Protein AF-A0A2W6ZC87-F1 (afdb_monomer)

Radius of gyration: 13.43 Å; Cα contacts (8 Å, |Δi|>4): 46; chains: 1; bounding box: 23×32×40 Å

Structure (mmCIF, N/CA/C/O backbone):
data_AF-A0A2W6ZC87-F1
#
_entry.id   AF-A0A2W6ZC87-F1
#
loop_
_atom_site.group_PDB
_atom_site.id
_atom_site.type_symbol
_atom_site.label_atom_id
_atom_site.label_alt_id
_atom_site.label_comp_id
_atom_site.label_asym_id
_atom_site.label_entity_id
_atom_site.label_seq_id
_atom_site.pdbx_PDB_ins_code
_atom_site.Cartn_x
_atom_site.Cartn_y
_atom_site.Cartn_z
_atom_site.occupancy
_atom_site.B_iso_or_equiv
_atom_site.auth_seq_id
_atom_site.auth_comp_id
_atom_site.auth_asym_id
_atom_site.auth_atom_id
_atom_site.pdbx_PDB_model_num
ATOM 1 N N . MET A 1 1 ? 10.451 -24.144 -24.975 1.00 45.28 1 MET A N 1
ATOM 2 C CA . MET A 1 1 ? 9.480 -23.902 -23.882 1.00 45.28 1 MET A CA 1
ATOM 3 C C . MET A 1 1 ? 10.229 -23.326 -22.679 1.00 45.28 1 MET A C 1
ATOM 5 O O . MET A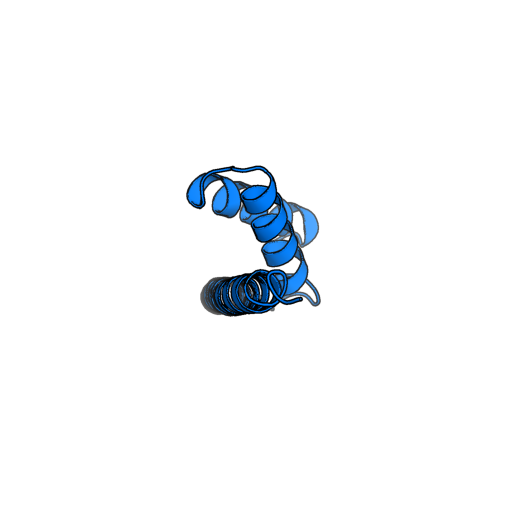 1 1 ? 11.379 -23.698 -22.509 1.00 45.28 1 MET A O 1
ATOM 9 N N . ALA A 1 2 ? 9.562 -22.474 -21.882 1.00 48.84 2 ALA A N 1
ATOM 10 C CA . ALA A 1 2 ? 9.959 -21.921 -20.568 1.00 48.84 2 ALA A CA 1
ATOM 11 C C . ALA A 1 2 ? 10.708 -20.564 -20.505 1.00 48.84 2 ALA A C 1
ATOM 13 O O . ALA A 1 2 ? 11.884 -20.517 -20.166 1.00 48.84 2 ALA A O 1
ATOM 14 N N . THR A 1 3 ? 9.980 -19.444 -20.651 1.00 48.22 3 THR A N 1
ATOM 15 C CA . THR A 1 3 ? 10.414 -18.149 -20.058 1.00 48.22 3 THR A CA 1
ATOM 16 C C . THR A 1 3 ? 9.278 -17.311 -19.446 1.00 48.22 3 THR A C 1
ATOM 18 O O . THR A 1 3 ? 9.409 -16.104 -19.303 1.00 48.22 3 THR A O 1
ATOM 21 N N . GLN A 1 4 ? 8.162 -17.928 -19.039 1.00 50.28 4 GLN A N 1
ATOM 22 C CA . GLN A 1 4 ? 7.044 -17.228 -18.366 1.00 50.28 4 GLN A CA 1
ATOM 23 C C . GLN A 1 4 ? 6.878 -17.600 -16.878 1.00 50.28 4 GLN A C 1
ATOM 25 O O . GLN A 1 4 ? 5.922 -17.179 -16.238 1.00 50.28 4 GLN A O 1
ATOM 30 N N . ALA A 1 5 ?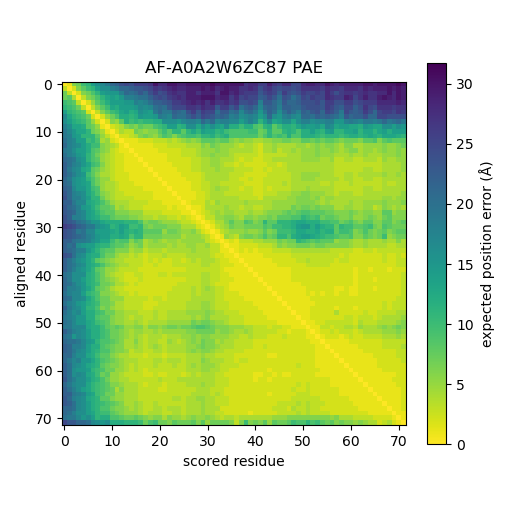 7.814 -18.355 -16.291 1.00 45.22 5 ALA A N 1
ATOM 31 C CA . ALA A 1 5 ? 7.687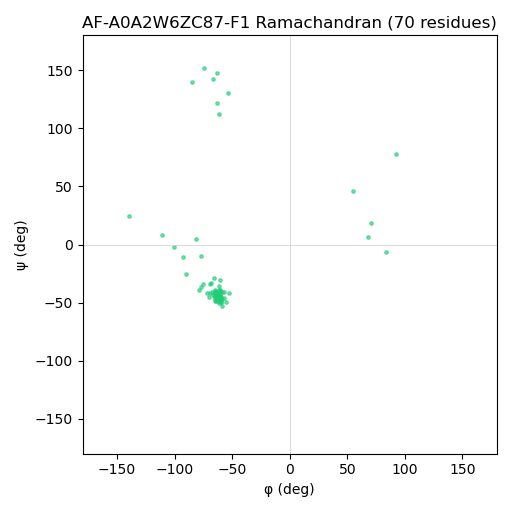 -18.851 -14.914 1.00 45.22 5 ALA A CA 1
ATOM 32 C C . ALA A 1 5 ? 8.317 -17.951 -13.828 1.00 45.22 5 ALA A C 1
ATOM 34 O O . ALA A 1 5 ? 8.079 -18.190 -12.650 1.00 45.22 5 ALA A O 1
ATOM 35 N N . ARG A 1 6 ? 9.107 -16.919 -14.176 1.00 49.31 6 ARG A N 1
ATOM 36 C CA . ARG A 1 6 ? 9.760 -16.043 -13.171 1.00 49.31 6 ARG A CA 1
ATOM 37 C C . ARG A 1 6 ? 8.930 -14.826 -12.756 1.00 49.31 6 ARG A C 1
ATOM 39 O O . ARG A 1 6 ? 9.100 -14.328 -11.650 1.00 49.31 6 ARG A O 1
ATOM 46 N N . THR A 1 7 ? 8.024 -14.361 -13.611 1.00 52.28 7 THR A N 1
ATOM 47 C CA . THR A 1 7 ? 7.252 -13.133 -13.368 1.00 52.28 7 THR A CA 1
ATOM 48 C C . THR A 1 7 ? 6.100 -13.361 -12.392 1.00 52.28 7 THR A C 1
ATOM 50 O O . THR A 1 7 ? 5.879 -12.542 -11.509 1.00 52.28 7 THR A O 1
ATOM 53 N N . LEU A 1 8 ? 5.417 -14.510 -12.486 1.00 51.38 8 LEU A N 1
ATOM 54 C CA . LEU A 1 8 ? 4.337 -14.885 -11.563 1.00 51.38 8 LEU A CA 1
ATOM 55 C C . LEU A 1 8 ? 4.823 -14.991 -10.113 1.00 51.38 8 LEU A C 1
ATOM 57 O O . LEU A 1 8 ? 4.120 -14.546 -9.214 1.00 51.38 8 LEU A O 1
ATOM 61 N N . ASP A 1 9 ? 6.024 -15.531 -9.895 1.00 56.94 9 ASP A N 1
ATOM 62 C CA . ASP A 1 9 ? 6.624 -15.685 -8.565 1.00 56.94 9 ASP A CA 1
ATOM 63 C C . ASP A 1 9 ? 7.041 -14.331 -7.961 1.00 56.94 9 ASP A C 1
ATOM 65 O O . ASP A 1 9 ? 6.675 -14.007 -6.830 1.00 56.94 9 ASP A O 1
ATOM 69 N N . GLN A 1 10 ? 7.693 -13.471 -8.754 1.00 58.88 10 GLN A N 1
ATOM 70 C CA . GLN A 1 10 ? 8.081 -12.126 -8.316 1.00 58.88 10 GLN A CA 1
ATOM 71 C C . GLN A 1 10 ? 6.881 -11.223 -8.023 1.00 58.88 10 GLN A C 1
ATOM 73 O O . GLN A 1 10 ? 6.867 -10.560 -6.986 1.00 58.88 10 GLN A O 1
ATOM 78 N N . SER A 1 11 ? 5.852 -11.213 -8.876 1.00 62.22 11 SER A N 1
ATOM 79 C CA . SER A 1 11 ? 4.626 -10.450 -8.610 1.00 62.22 11 SER A CA 1
ATOM 80 C C . SER A 1 11 ? 3.921 -10.941 -7.341 1.00 62.22 11 SER A C 1
ATOM 82 O O . SER A 1 11 ? 3.394 -10.129 -6.583 1.00 62.22 11 SER A O 1
ATOM 84 N N . ASN A 1 12 ? 3.959 -12.249 -7.057 1.00 73.75 12 ASN A N 1
ATOM 85 C CA . ASN A 1 12 ? 3.406 -12.822 -5.826 1.00 73.75 12 ASN A CA 1
ATOM 86 C C . ASN A 1 12 ? 4.203 -12.393 -4.585 1.00 73.75 12 ASN A C 1
ATOM 88 O O . ASN A 1 12 ? 3.620 -12.031 -3.565 1.00 73.75 12 ASN A O 1
ATOM 92 N N . ILE A 1 13 ? 5.535 -12.365 -4.682 1.00 81.12 13 ILE A N 1
ATOM 93 C CA . ILE A 1 13 ? 6.416 -11.885 -3.613 1.00 81.12 13 ILE A CA 1
ATOM 94 C C . ILE A 1 13 ? 6.183 -10.395 -3.342 1.00 81.12 13 ILE A C 1
ATOM 96 O O . ILE A 1 13 ? 5.964 -10.015 -2.192 1.00 81.12 13 ILE A O 1
ATOM 100 N N . VAL A 1 14 ? 6.159 -9.551 -4.378 1.00 81.19 14 VAL A N 1
ATOM 101 C CA . VAL A 1 14 ? 5.891 -8.109 -4.236 1.00 81.19 14 VAL A CA 1
ATOM 102 C C . VAL A 1 14 ? 4.506 -7.872 -3.631 1.00 81.19 14 VAL A C 1
ATOM 104 O O . VAL A 1 14 ? 4.358 -7.029 -2.746 1.00 81.19 14 VAL A O 1
ATOM 107 N N . MET A 1 15 ? 3.504 -8.656 -4.040 1.00 82.81 15 MET A N 1
ATOM 108 C CA . MET A 1 15 ? 2.161 -8.602 -3.464 1.00 82.81 15 MET A CA 1
ATOM 109 C C . MET A 1 15 ? 2.168 -8.949 -1.971 1.00 82.81 15 MET A C 1
ATOM 111 O O . MET A 1 15 ? 1.603 -8.200 -1.178 1.00 82.81 15 MET A O 1
ATOM 115 N N . ARG A 1 16 ? 2.843 -10.032 -1.563 1.00 84.56 16 ARG A N 1
ATOM 116 C CA . ARG A 1 16 ? 2.958 -10.425 -0.147 1.00 84.56 16 ARG A CA 1
ATOM 117 C C . ARG A 1 16 ? 3.672 -9.367 0.690 1.00 84.56 16 ARG A C 1
ATOM 119 O O . ARG A 1 16 ? 3.202 -9.032 1.774 1.00 84.56 16 ARG A O 1
ATOM 126 N N . PHE A 1 17 ? 4.773 -8.811 0.183 1.00 85.69 17 PHE A N 1
ATOM 127 C CA . PHE A 1 17 ? 5.492 -7.735 0.867 1.00 85.69 17 PHE A CA 1
ATOM 128 C C . PHE A 1 17 ? 4.637 -6.481 1.012 1.00 85.69 17 PHE A C 1
ATOM 130 O O . PHE A 1 17 ? 4.594 -5.894 2.091 1.00 85.69 17 PHE A O 1
ATOM 137 N N . CYS A 1 18 ? 3.921 -6.095 -0.045 1.00 87.88 18 CYS A N 1
ATOM 138 C CA . CYS A 1 18 ? 2.995 -4.978 0.036 1.00 87.88 18 CYS A CA 1
ATOM 139 C C . CYS A 1 18 ? 1.906 -5.235 1.085 1.00 87.88 18 CYS A C 1
ATOM 141 O O . CYS A 1 18 ? 1.623 -4.358 1.898 1.00 87.88 18 CYS A O 1
ATOM 143 N N . GLN A 1 19 ? 1.322 -6.437 1.101 1.00 87.62 19 GLN A N 1
ATOM 144 C CA . GLN A 1 19 ? 0.269 -6.778 2.053 1.00 87.62 19 GLN A CA 1
ATOM 145 C C . GLN A 1 19 ? 0.759 -6.680 3.495 1.00 87.62 19 GLN A C 1
ATOM 147 O O . GLN A 1 19 ? 0.080 -6.085 4.328 1.00 87.62 19 GLN A O 1
ATOM 152 N N . LEU A 1 20 ? 1.954 -7.208 3.770 1.00 87.94 20 LEU A N 1
ATOM 153 C CA . LEU A 1 20 ? 2.583 -7.100 5.080 1.00 87.94 20 LEU A CA 1
ATOM 154 C C . LEU A 1 20 ? 2.792 -5.632 5.470 1.00 87.94 20 LEU A C 1
ATOM 156 O O . LEU A 1 20 ? 2.373 -5.227 6.547 1.00 87.94 20 LEU A O 1
ATOM 160 N N . ALA A 1 21 ? 3.374 -4.828 4.576 1.00 86.38 21 ALA A N 1
ATOM 161 C CA . ALA A 1 21 ? 3.646 -3.418 4.839 1.00 86.38 21 ALA A CA 1
ATOM 162 C C . ALA A 1 21 ? 2.367 -2.617 5.131 1.00 86.38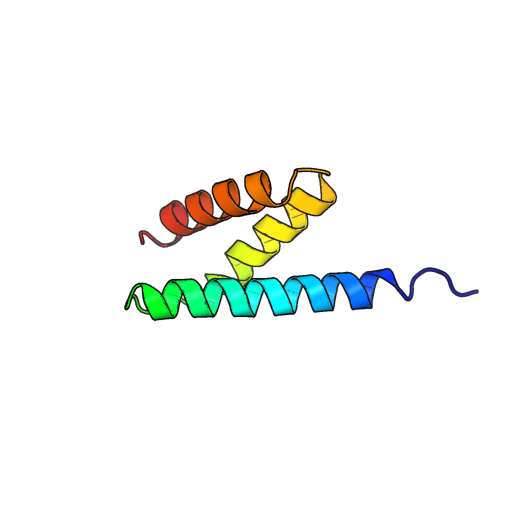 21 ALA A C 1
ATOM 164 O O . ALA A 1 21 ? 2.332 -1.835 6.079 1.00 86.38 21 ALA A O 1
ATOM 165 N N . VAL A 1 22 ? 1.309 -2.829 4.342 1.00 85.00 22 VAL A N 1
ATOM 166 C CA . VAL A 1 22 ? 0.021 -2.152 4.535 1.00 85.00 22 VAL A CA 1
ATOM 167 C C . VAL A 1 22 ? -0.639 -2.598 5.837 1.00 85.00 22 VAL A C 1
ATOM 169 O O . VAL A 1 22 ? -1.108 -1.745 6.585 1.00 85.00 22 VAL A O 1
ATOM 172 N N . ASN A 1 23 ? -0.637 -3.897 6.147 1.00 84.44 23 ASN A N 1
ATOM 173 C CA . ASN A 1 23 ? -1.182 -4.392 7.410 1.00 84.44 23 ASN A CA 1
ATOM 174 C C . ASN A 1 23 ? -0.442 -3.786 8.607 1.00 84.44 23 ASN A C 1
ATOM 176 O O . ASN A 1 23 ? -1.088 -3.252 9.498 1.00 84.44 23 ASN A O 1
ATOM 180 N N . THR A 1 24 ? 0.894 -3.770 8.591 1.00 85.75 24 THR A N 1
ATOM 181 C CA . THR A 1 24 ? 1.696 -3.183 9.675 1.00 85.75 24 THR A CA 1
ATOM 182 C C . THR A 1 24 ? 1.442 -1.686 9.849 1.00 85.75 24 THR A C 1
ATOM 184 O O . THR A 1 24 ? 1.349 -1.205 10.974 1.00 85.75 24 THR A O 1
ATOM 187 N N . GLU A 1 25 ? 1.332 -0.927 8.758 1.00 84.06 25 GLU A N 1
ATOM 188 C CA . GLU A 1 25 ? 1.054 0.513 8.825 1.00 84.06 25 GLU A CA 1
ATOM 189 C C . GLU A 1 25 ? -0.337 0.796 9.417 1.00 84.06 25 GLU A C 1
ATOM 191 O O . GLU A 1 25 ? -0.500 1.728 10.203 1.00 84.06 25 GLU A O 1
ATOM 196 N N . VAL A 1 26 ? -1.336 -0.017 9.068 1.00 80.31 26 VAL A N 1
ATOM 197 C CA . VAL A 1 26 ? -2.709 0.149 9.566 1.00 80.31 26 VAL A CA 1
ATOM 198 C C . VAL A 1 26 ? -2.855 -0.362 11.002 1.00 80.31 26 VAL A C 1
ATOM 200 O O . VAL A 1 26 ? -3.521 0.272 11.811 1.00 80.31 26 VAL A O 1
ATOM 203 N N . GLU A 1 27 ? -2.170 -1.440 11.381 1.00 81.75 27 GLU A N 1
ATOM 204 C CA . GLU A 1 27 ? -2.075 -1.860 12.787 1.00 81.75 27 GLU A CA 1
ATOM 205 C C . GLU A 1 27 ? -1.447 -0.759 13.651 1.00 81.75 27 GLU A C 1
ATOM 207 O O . GLU A 1 27 ? -1.928 -0.471 14.746 1.00 81.75 27 GLU A O 1
ATOM 212 N N . ARG A 1 28 ? -0.411 -0.082 13.135 1.00 82.75 28 ARG A N 1
ATOM 213 C CA . ARG A 1 28 ? 0.226 1.058 13.812 1.00 82.75 28 ARG A CA 1
ATOM 214 C C . ARG A 1 28 ? -0.682 2.275 13.946 1.00 82.75 28 ARG A C 1
ATOM 216 O O . ARG A 1 28 ? -0.493 3.040 14.887 1.00 82.75 28 ARG A O 1
ATOM 223 N N . SER A 1 29 ? -1.638 2.479 13.038 1.00 77.94 29 SER A N 1
ATOM 224 C CA . SER A 1 29 ? -2.587 3.591 13.154 1.00 77.94 29 SER A CA 1
ATOM 225 C C . SER A 1 29 ? -3.683 3.334 14.191 1.00 77.94 29 SER A C 1
ATOM 227 O O . SER A 1 29 ? -4.429 4.255 14.518 1.00 77.94 29 SER A O 1
ATOM 229 N N . GLY A 1 30 ? -3.788 2.108 14.721 1.00 77.06 30 GLY A N 1
ATOM 230 C CA . GLY A 1 30 ? -4.843 1.708 15.655 1.00 77.06 30 GLY A CA 1
ATOM 231 C C . GLY A 1 30 ? -6.235 1.655 15.015 1.00 77.06 30 GLY A C 1
ATOM 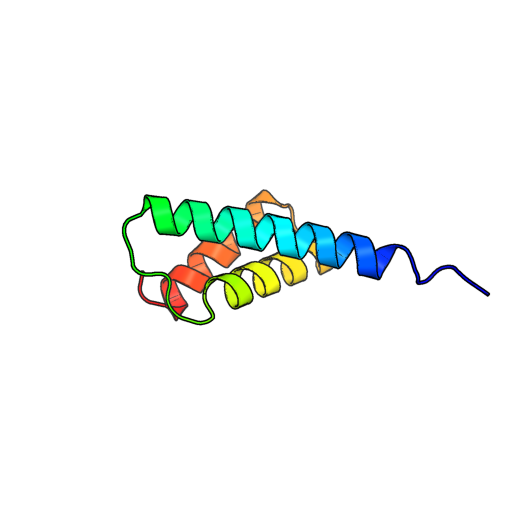232 O O . GLY A 1 30 ? -7.225 1.450 15.716 1.00 77.06 30 GLY A O 1
ATOM 233 N N . LEU A 1 31 ? -6.324 1.843 13.693 1.00 73.94 31 LEU A N 1
ATOM 234 C CA . LEU A 1 31 ? -7.569 1.787 12.940 1.00 73.94 31 LEU A CA 1
ATOM 235 C C . LEU A 1 31 ? -7.880 0.334 12.575 1.00 73.94 31 LEU A C 1
ATOM 237 O O . LEU A 1 31 ? -7.002 -0.432 12.178 1.00 73.94 31 LEU A O 1
ATOM 241 N N . ALA A 1 32 ? -9.153 -0.046 12.666 1.00 72.94 32 ALA A N 1
ATOM 242 C CA . ALA A 1 32 ? -9.592 -1.346 12.181 1.00 72.94 32 ALA A CA 1
ATOM 243 C C . ALA A 1 32 ? -9.364 -1.423 10.665 1.00 72.94 32 ALA A C 1
ATOM 245 O O . ALA A 1 32 ? -9.902 -0.601 9.922 1.00 72.94 32 ALA A O 1
ATOM 246 N N . VAL A 1 33 ? -8.581 -2.408 10.208 1.00 72.50 33 VAL A N 1
ATOM 247 C CA . VAL A 1 33 ? -8.334 -2.640 8.779 1.00 72.50 33 VAL A CA 1
ATOM 248 C C . VAL A 1 33 ? -9.677 -2.958 8.110 1.00 72.50 33 VAL A C 1
ATOM 250 O O . VAL A 1 33 ? -10.252 -4.019 8.373 1.00 72.50 33 VAL A O 1
ATOM 253 N N . PRO A 1 34 ? -10.200 -2.084 7.233 1.00 79.56 34 PRO A N 1
ATOM 254 C CA . PRO A 1 34 ? -11.414 -2.389 6.506 1.00 79.56 34 PRO A CA 1
ATOM 255 C C . PRO A 1 34 ? -11.162 -3.551 5.546 1.00 79.56 34 PRO A C 1
ATOM 257 O O . PRO A 1 34 ? -10.105 -3.648 4.911 1.00 79.56 34 PRO A O 1
ATOM 260 N N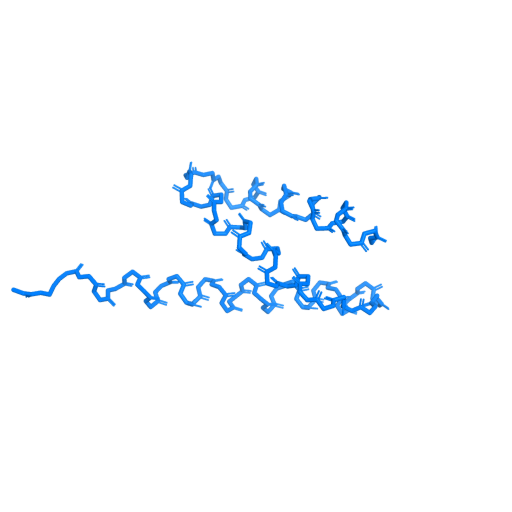 . ALA A 1 35 ? -12.158 -4.426 5.402 1.00 84.81 35 ALA A N 1
ATOM 261 C CA . ALA A 1 35 ? -12.087 -5.533 4.461 1.00 84.81 35 ALA A CA 1
ATOM 262 C C . ALA A 1 35 ? -11.760 -5.017 3.048 1.00 84.81 35 ALA A C 1
ATOM 264 O O . ALA A 1 35 ? -12.373 -4.073 2.550 1.00 84.81 35 ALA A O 1
ATOM 265 N N . GLY A 1 36 ? -10.766 -5.635 2.409 1.00 87.50 36 GLY A N 1
ATOM 266 C CA . GLY A 1 36 ? -10.318 -5.264 1.067 1.00 87.50 36 GLY A CA 1
ATOM 267 C C . GLY A 1 36 ? -9.316 -4.107 1.000 1.00 87.50 36 GLY A C 1
ATOM 268 O O . GLY A 1 36 ? -8.773 -3.877 -0.083 1.00 87.50 36 GLY A O 1
ATOM 269 N N . LEU A 1 37 ? -9.002 -3.412 2.104 1.00 88.88 37 LEU A N 1
ATOM 270 C CA . LEU A 1 37 ? -8.036 -2.305 2.091 1.00 88.88 37 LEU A CA 1
ATOM 271 C C . LEU A 1 37 ? -6.661 -2.749 1.603 1.00 88.88 37 LEU A C 1
ATOM 273 O O . LEU A 1 37 ? -6.134 -2.196 0.640 1.00 88.88 37 LEU A O 1
ATOM 277 N N . THR A 1 38 ? -6.114 -3.792 2.214 1.00 88.12 38 THR A N 1
ATOM 278 C CA . THR A 1 38 ? -4.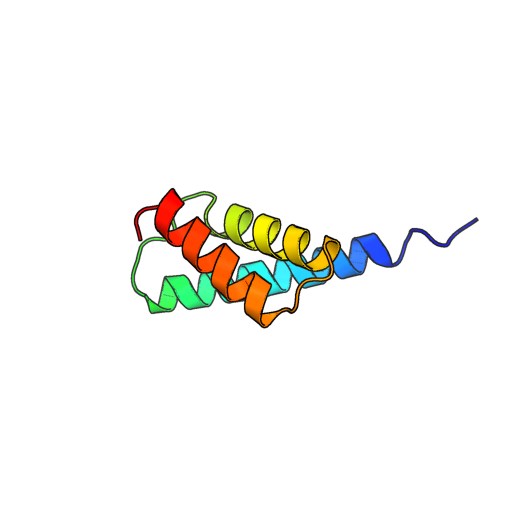787 -4.313 1.886 1.00 88.12 38 THR A CA 1
ATOM 279 C C . THR A 1 38 ? -4.713 -4.780 0.432 1.00 88.12 38 THR A C 1
ATOM 281 O O . THR A 1 38 ? -3.771 -4.456 -0.288 1.00 88.12 38 THR A O 1
ATOM 284 N N . GLN A 1 39 ? -5.745 -5.486 -0.038 1.00 89.94 39 GLN A N 1
ATOM 285 C CA . GLN A 1 39 ? -5.813 -5.957 -1.420 1.00 89.94 39 GLN A CA 1
ATOM 286 C C . GLN A 1 39 ? -5.897 -4.794 -2.415 1.00 89.94 39 GLN A C 1
ATOM 288 O O . GLN A 1 39 ? -5.164 -4.791 -3.403 1.00 89.94 39 GLN A O 1
ATOM 293 N N . PHE A 1 40 ? -6.743 -3.797 -2.144 1.00 92.44 40 PHE A N 1
ATOM 294 C CA . PHE A 1 40 ? -6.891 -2.613 -2.988 1.00 92.44 40 PHE A CA 1
ATOM 295 C C . PHE A 1 40 ? -5.581 -1.823 -3.089 1.00 92.44 40 PHE A C 1
ATOM 297 O O . PHE A 1 40 ? -5.115 -1.536 -4.193 1.00 92.44 40 PHE A O 1
ATOM 304 N N . THR A 1 41 ? -4.956 -1.520 -1.949 1.00 91.56 41 THR A N 1
ATOM 305 C CA . THR A 1 41 ? -3.711 -0.743 -1.894 1.00 91.56 41 THR A CA 1
ATOM 306 C C . THR A 1 41 ? -2.585 -1.450 -2.646 1.00 91.56 41 THR A C 1
ATOM 308 O O . THR A 1 41 ? -1.854 -0.813 -3.404 1.00 91.56 41 THR A O 1
ATOM 311 N N . CYS A 1 42 ? -2.480 -2.775 -2.517 1.00 91.50 42 CYS A N 1
ATOM 312 C CA . CYS A 1 42 ? -1.439 -3.536 -3.200 1.00 91.50 42 CYS A CA 1
ATOM 313 C C . CYS A 1 42 ? -1.688 -3.741 -4.690 1.00 91.50 42 CYS A C 1
ATOM 315 O O . CYS A 1 42 ? -0.741 -3.687 -5.471 1.00 91.50 42 CYS A O 1
ATOM 317 N N . GLN A 1 43 ? -2.943 -3.880 -5.119 1.00 92.12 43 GLN A N 1
ATOM 318 C CA . GLN A 1 43 ? -3.274 -3.863 -6.546 1.00 92.12 43 GLN A CA 1
ATOM 319 C C . GLN A 1 43 ? -2.975 -2.504 -7.184 1.00 92.12 43 GLN A C 1
ATOM 321 O O . GLN A 1 43 ? -2.450 -2.454 -8.296 1.00 92.12 43 GLN A O 1
ATOM 326 N N . CYS A 1 44 ? -3.271 -1.406 -6.483 1.00 93.31 44 CYS A N 1
ATOM 327 C CA . CYS A 1 44 ? -2.876 -0.072 -6.921 1.00 93.31 44 CYS A CA 1
ATOM 328 C C . CYS A 1 44 ? -1.350 0.020 -7.073 1.00 93.31 44 CYS A C 1
ATOM 330 O O . CYS A 1 44 ? -0.853 0.473 -8.105 1.00 93.31 44 CYS A O 1
ATOM 332 N N . PHE A 1 45 ? -0.604 -0.461 -6.075 1.00 91.00 45 PHE A N 1
ATOM 333 C CA . PHE A 1 45 ? 0.853 -0.393 -6.074 1.00 91.00 45 PHE A CA 1
ATOM 334 C C . PHE A 1 45 ? 1.456 -1.165 -7.250 1.00 91.00 45 PHE A C 1
ATOM 336 O O . PHE A 1 45 ? 2.252 -0.601 -7.998 1.00 91.00 45 PHE A O 1
ATOM 343 N N . LEU A 1 46 ? 1.013 -2.407 -7.468 1.00 89.62 46 LEU A N 1
ATOM 344 C CA . LEU A 1 46 ? 1.438 -3.222 -8.608 1.00 89.62 46 LEU A CA 1
ATOM 345 C C . LEU A 1 46 ? 1.151 -2.523 -9.939 1.00 89.62 46 LEU A C 1
ATOM 347 O O . LEU A 1 46 ? 2.057 -2.392 -10.754 1.00 89.62 46 LEU A O 1
ATOM 351 N N . ARG A 1 47 ? -0.050 -1.955 -10.112 1.00 90.94 47 ARG A N 1
ATOM 352 C CA . ARG A 1 47 ? -0.402 -1.208 -11.328 1.00 90.94 47 ARG A CA 1
ATOM 353 C C . ARG A 1 47 ? 0.556 -0.045 -11.587 1.00 90.94 47 ARG A C 1
ATOM 355 O O . ARG A 1 47 ? 0.925 0.204 -12.728 1.00 90.94 47 ARG A O 1
ATOM 362 N N . HIS A 1 48 ? 0.958 0.690 -10.553 1.00 90.19 48 HIS A N 1
ATOM 363 C CA . HIS A 1 48 ? 1.916 1.781 -10.725 1.00 90.19 48 HIS A CA 1
ATOM 364 C C . HIS A 1 48 ? 3.318 1.291 -11.095 1.00 90.19 48 HIS A C 1
ATOM 366 O O . HIS A 1 48 ? 3.992 1.975 -11.866 1.00 90.19 48 HIS A O 1
ATOM 372 N N . LEU A 1 49 ? 3.738 0.125 -10.600 1.00 87.00 49 LEU A N 1
ATOM 373 C CA . LEU A 1 49 ? 4.996 -0.499 -11.010 1.00 87.00 49 LEU A CA 1
ATOM 374 C C . LEU A 1 49 ? 4.948 -1.001 -12.450 1.00 87.00 49 LEU A C 1
ATOM 376 O O . LEU A 1 49 ? 5.890 -0.749 -13.195 1.00 87.00 49 LEU A O 1
ATOM 380 N N . ASP A 1 50 ? 3.837 -1.611 -12.864 1.00 86.88 50 ASP A N 1
ATOM 381 C CA . ASP A 1 50 ? 3.613 -2.014 -14.258 1.00 86.88 50 ASP A CA 1
ATOM 382 C C . ASP A 1 50 ? 3.633 -0.804 -15.211 1.00 86.88 50 ASP A C 1
ATOM 384 O O . ASP A 1 50 ? 4.074 -0.904 -16.352 1.00 86.88 50 ASP A O 1
ATOM 388 N N . LEU A 1 51 ? 3.218 0.373 -14.728 1.00 89.44 51 LEU A N 1
ATOM 389 C CA . LEU A 1 51 ? 3.302 1.647 -15.451 1.00 89.44 51 LEU A CA 1
ATOM 390 C C . L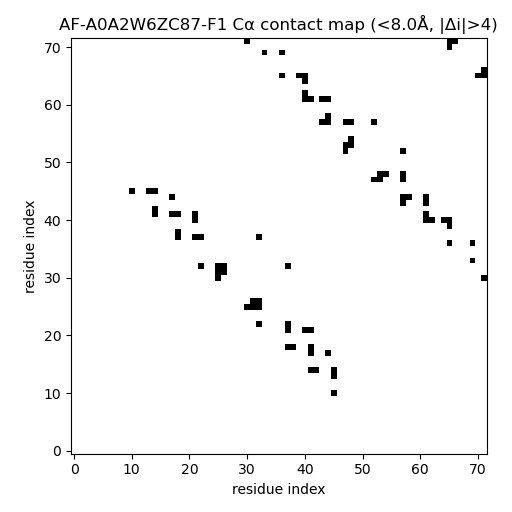EU A 1 51 ? 4.693 2.310 -15.389 1.00 89.44 51 LEU A C 1
ATOM 392 O O . LEU A 1 51 ? 4.845 3.442 -15.850 1.00 89.44 51 LEU A O 1
ATOM 396 N N . GLY A 1 52 ? 5.694 1.660 -14.789 1.00 88.38 52 GLY A N 1
ATOM 397 C CA . GLY A 1 52 ? 7.056 2.184 -14.668 1.00 88.38 52 GLY A CA 1
ATOM 398 C C . GLY A 1 52 ? 7.199 3.366 -13.704 1.00 88.38 52 GLY A C 1
ATOM 399 O O . GLY A 1 52 ? 8.179 4.108 -13.780 1.00 88.38 52 GLY A O 1
ATOM 400 N N . ARG A 1 53 ? 6.235 3.587 -12.799 1.00 89.44 53 ARG A N 1
ATOM 401 C CA . ARG A 1 53 ? 6.353 4.644 -11.785 1.00 89.44 53 ARG A CA 1
ATOM 402 C C . ARG A 1 53 ? 7.336 4.244 -10.692 1.00 89.44 53 ARG A C 1
ATOM 404 O O . ARG A 1 53 ? 7.490 3.071 -10.363 1.00 89.44 53 ARG A O 1
ATOM 411 N N . SER A 1 54 ? 7.960 5.243 -10.072 1.00 90.06 54 SER A N 1
ATOM 412 C CA . SER A 1 54 ? 8.840 5.005 -8.929 1.00 90.06 54 SER A CA 1
ATOM 413 C C . SER A 1 54 ? 8.071 4.413 -7.742 1.00 90.06 54 SER A C 1
ATOM 415 O O . SER A 1 54 ? 6.907 4.748 -7.507 1.00 90.06 54 SER A O 1
ATOM 417 N N . LEU A 1 55 ? 8.749 3.571 -6.955 1.00 85.25 55 LEU A N 1
ATOM 418 C CA . LEU A 1 55 ? 8.194 2.940 -5.750 1.00 85.25 55 LEU A CA 1
ATOM 419 C C . LEU A 1 55 ? 7.595 3.976 -4.788 1.00 85.25 55 LEU A C 1
ATOM 421 O O . LEU A 1 55 ? 6.508 3.772 -4.255 1.00 85.25 55 LEU A O 1
ATOM 425 N N . ASN A 1 56 ? 8.280 5.109 -4.607 1.00 88.38 56 ASN A N 1
ATOM 426 C CA . ASN A 1 56 ? 7.816 6.191 -3.743 1.00 88.38 56 ASN A CA 1
ATOM 427 C C . ASN A 1 56 ? 6.517 6.817 -4.279 1.00 88.38 56 ASN A C 1
ATOM 429 O O . ASN A 1 56 ? 5.532 6.913 -3.548 1.00 88.38 56 ASN A O 1
ATOM 433 N N . ALA A 1 57 ? 6.470 7.148 -5.575 1.00 88.94 57 ALA A N 1
ATOM 434 C CA . ALA A 1 57 ? 5.264 7.695 -6.186 1.00 88.94 57 ALA A CA 1
ATOM 435 C C . ALA A 1 57 ? 4.090 6.705 -6.113 1.00 88.94 57 ALA A C 1
ATOM 437 O O . ALA A 1 57 ? 2.961 7.118 -5.853 1.00 88.94 57 ALA A O 1
ATOM 438 N N . ALA A 1 58 ? 4.339 5.410 -6.312 1.00 90.38 58 ALA A N 1
ATOM 439 C CA . ALA A 1 58 ? 3.326 4.368 -6.173 1.00 90.38 58 ALA A CA 1
ATOM 440 C C . ALA A 1 58 ? 2.783 4.290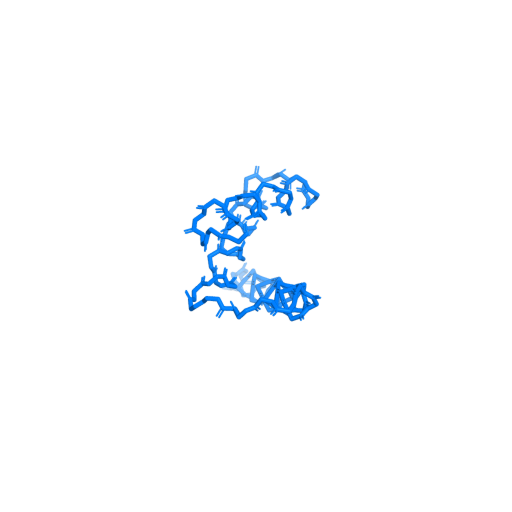 -4.735 1.00 90.38 58 ALA A C 1
ATOM 442 O O . ALA A 1 58 ? 1.570 4.307 -4.542 1.00 90.38 58 ALA A O 1
ATOM 443 N N . GLN A 1 59 ? 3.658 4.283 -3.722 1.00 88.31 59 GLN A N 1
ATOM 444 C CA . GLN A 1 59 ? 3.248 4.259 -2.312 1.00 88.31 59 GLN A CA 1
ATOM 445 C C . GLN A 1 59 ? 2.387 5.469 -1.940 1.00 88.31 59 GLN A C 1
ATOM 447 O O . GLN A 1 59 ? 1.306 5.299 -1.377 1.00 88.31 59 GLN A O 1
ATOM 452 N N . VAL A 1 60 ? 2.835 6.684 -2.279 1.00 92.12 60 VAL A N 1
ATOM 453 C CA . VAL A 1 60 ? 2.116 7.921 -1.938 1.00 92.12 60 VAL A CA 1
ATOM 454 C C . VAL A 1 60 ? 0.740 7.951 -2.603 1.00 92.12 60 VAL A C 1
ATOM 456 O O . VAL A 1 60 ? -0.257 8.201 -1.926 1.00 92.12 60 VAL A O 1
ATOM 459 N N . ASN A 1 61 ? 0.663 7.649 -3.903 1.00 93.38 61 ASN A N 1
ATOM 460 C CA . ASN A 1 61 ? -0.609 7.669 -4.626 1.00 93.38 61 ASN A CA 1
ATOM 461 C C . ASN A 1 61 ? -1.578 6.607 -4.096 1.00 93.38 61 ASN A C 1
ATOM 463 O O . ASN A 1 61 ? -2.723 6.929 -3.786 1.00 93.38 61 ASN A O 1
ATOM 467 N N . CYS A 1 62 ? -1.117 5.370 -3.903 1.00 93.31 62 CYS A N 1
ATOM 468 C CA . CYS A 1 62 ? -1.983 4.291 -3.434 1.00 93.31 62 CYS A CA 1
ATOM 469 C C . CYS A 1 62 ? -2.438 4.465 -1.989 1.00 93.31 62 CYS A C 1
ATOM 471 O O . CYS A 1 62 ? -3.578 4.132 -1.675 1.00 93.31 62 CYS A O 1
ATOM 473 N N . LYS A 1 63 ? -1.598 5.039 -1.118 1.00 89.75 63 LYS A N 1
ATOM 474 C CA . LYS A 1 63 ? -2.005 5.409 0.243 1.00 89.75 63 LYS A CA 1
ATOM 475 C C . LYS A 1 63 ? -3.106 6.470 0.209 1.00 89.75 63 LYS A C 1
ATOM 477 O O . LYS A 1 63 ? -4.117 6.309 0.882 1.00 89.75 63 LYS A O 1
ATOM 482 N N . GLN A 1 64 ? -2.959 7.506 -0.619 1.00 92.50 64 GLN A N 1
ATOM 483 C CA . GLN A 1 64 ? -3.980 8.549 -0.783 1.00 92.50 64 GLN A CA 1
ATOM 484 C C . GLN A 1 64 ? -5.289 8.005 -1.373 1.00 92.50 64 GLN A C 1
ATOM 486 O O . GLN A 1 64 ? -6.376 8.368 -0.925 1.00 92.50 64 GLN A O 1
ATOM 491 N N . GLU A 1 65 ? -5.215 7.106 -2.356 1.00 93.06 65 GLU A N 1
ATOM 492 C CA . GLU A 1 65 ? -6.400 6.436 -2.896 1.00 93.06 65 GLU A CA 1
ATOM 493 C C . GLU A 1 65 ? -7.089 5.545 -1.861 1.00 93.06 65 GLU A C 1
ATOM 495 O O . GLU A 1 65 ? -8.317 5.568 -1.766 1.00 93.06 65 GLU A O 1
ATOM 500 N N . ALA A 1 66 ? -6.323 4.802 -1.059 1.00 90.50 66 ALA A N 1
ATOM 501 C CA . ALA A 1 66 ? -6.864 3.974 0.012 1.00 90.50 66 ALA A CA 1
ATOM 502 C C . ALA A 1 66 ? -7.548 4.827 1.088 1.00 90.50 66 ALA A C 1
ATOM 504 O O . ALA A 1 66 ? -8.690 4.544 1.442 1.00 90.50 66 ALA A O 1
ATOM 505 N N . ILE A 1 67 ? -6.911 5.915 1.534 1.00 89.31 67 ILE A N 1
ATOM 506 C CA . ILE A 1 67 ? -7.493 6.874 2.484 1.00 89.31 67 ILE A CA 1
ATOM 507 C C . ILE A 1 67 ? -8.824 7.415 1.949 1.00 89.31 67 ILE A C 1
ATOM 509 O O . ILE A 1 67 ? -9.842 7.335 2.633 1.00 89.31 67 ILE A O 1
ATOM 513 N N . ARG A 1 68 ? -8.864 7.878 0.691 1.00 90.62 68 ARG A N 1
ATOM 514 C CA . ARG A 1 68 ? -10.105 8.379 0.076 1.00 90.62 68 ARG A CA 1
ATOM 515 C C . ARG A 1 68 ? -11.194 7.312 -0.030 1.00 90.62 68 ARG A C 1
ATOM 517 O O . ARG A 1 68 ? -12.361 7.607 0.214 1.00 90.62 68 ARG A O 1
ATOM 524 N N . ARG A 1 69 ? -10.832 6.084 -0.412 1.00 91.25 69 ARG A N 1
ATOM 525 C CA . ARG A 1 69 ? -11.786 4.986 -0.627 1.00 91.25 69 ARG A CA 1
ATOM 526 C C . ARG A 1 69 ? -12.370 4.456 0.681 1.00 91.25 69 ARG A C 1
ATOM 528 O O . ARG A 1 69 ? -13.562 4.168 0.730 1.00 91.25 69 ARG A O 1
ATOM 535 N N . TYR A 1 70 ? -11.536 4.319 1.706 1.00 87.12 70 TYR A N 1
ATOM 536 C CA . TYR A 1 70 ? -11.900 3.707 2.984 1.00 87.12 70 TYR A CA 1
ATOM 537 C C . TYR A 1 70 ? -12.197 4.719 4.094 1.00 87.12 70 TYR A C 1
ATOM 539 O O . TYR A 1 70 ? -12.616 4.305 5.169 1.00 87.12 70 TYR A O 1
ATOM 547 N N . ARG A 1 71 ? -12.054 6.023 3.817 1.00 85.12 71 ARG A N 1
ATOM 548 C CA . ARG A 1 71 ? -12.311 7.127 4.757 1.00 85.12 71 ARG A CA 1
ATOM 549 C C . ARG A 1 71 ? -11.510 6.984 6.059 1.00 85.12 71 ARG A C 1
ATOM 551 O O . ARG A 1 71 ? -12.074 7.114 7.143 1.00 85.12 71 ARG A O 1
ATOM 558 N N . LEU A 1 72 ? -10.223 6.668 5.908 1.00 77.94 72 LEU A N 1
ATOM 559 C CA . LEU A 1 72 ? -9.247 6.602 7.001 1.00 77.94 72 LEU A CA 1
ATOM 560 C C . LEU A 1 72 ? -8.708 7.981 7.387 1.00 77.94 72 LEU A C 1
ATOM 562 O O . LEU A 1 72 ? -8.762 8.890 6.528 1.00 77.94 72 LEU A O 1
#

Mean predicted aligned error: 7.24 Å

Sequence (72 aa):
MATQARTLDQSNIVMRFCQLAVNTEVERSGLAVPAGLTQFTCQCFLRHLDLGRSLNAAQVNCKQEAIRRYRL

pLDDT: mean 81.2, std 13.61, range [45.22, 93.38]

Solvent-accessible surface area (backbone atoms only — not comparable to full-atom values): 4136 Å² total; per-residue (Å²): 139,89,87,74,74,66,59,63,54,50,54,50,49,54,45,52,52,40,35,51,53,46,48,54,54,36,59,73,67,72,48,83,78,57,90,61,48,48,60,52,33,32,53,46,30,51,53,29,48,77,69,70,45,54,71,66,60,23,52,56,52,24,51,53,51,42,32,69,73,70,71,106

Nearest PDB structures (foldseek):
  1tfe-assembly1_A-2  TM=8.211E-01  e=3.190E+00  Thermus thermophilus

Secondary structure (DSSP, 8-state):
--SSHHHHHHHHHHHHHHHHHHHHHHHHHT----TTHHHHHHHHHHHHHHTT--HHHHHHHHHHHHHHHHT-

Foldseek 3Di:
DDDPPPPVVVLVVLLVVQLVVVVVVCVVVVDDDPPCLSVQLSVQLVVCVVVVHDSVVSNVVSVVVSCVVVVD